Protein AF-A0A6A7KRN2-F1 (afdb_monomer)

Mean predicted aligned error: 7.12 Å

Radius of gyration: 23.06 Å; Cα contacts (8 Å, |Δi|>4): 78; chains: 1; bounding box: 54×38×53 Å

pLDDT: mean 88.85, std 9.86, range [52.69, 97.5]

Sequence (131 aa):
MRIGALCERQHRAACAAAAEIITANKTRLAREQWAKARAIPVGDRKTWVRSMAGADYLDDVRFAIQEDQGIDFVDDDRDPDRVMRIAVKRPKNLRQKIIAAVALQCGIKEGAVSRYWKEFRRMEKDTVADL

Solvent-accessible surface area (backbone atoms only — not comparable to full-atom values): 7590 Å² total; per-residue (Å²): 111,72,68,16,53,50,48,50,49,53,50,51,52,53,53,49,54,52,41,51,55,51,48,51,67,45,39,45,47,44,49,55,48,51,52,58,60,65,70,49,54,81,88,48,44,74,60,42,59,72,34,69,73,26,49,56,46,52,52,53,43,50,52,25,45,26,58,45,69,67,57,74,88,84,81,61,93,66,79,66,76,93,73,82,85,80,87,72,74,79,66,82,64,48,69,59,53,46,29,51,52,50,13,64,75,68,76,48,58,44,71,56,44,52,47,41,34,53,54,41,56,49,50,56,50,56,60,62,72,77,109

Secondary structure (DSSP, 8-state):
-HHHHHHHHHHHHHHHHHHHHHHHHHTHHHHHHHHHHHHS-TTTHHHHTTSHHHHHHHHHHHHHHHHHHT--TTS--SPPPSS-----PPPTTHHHHHHHHHHHHHTS-HHHHHHHHHHHHHHHHHHHHT-

Structure (mmCIF, N/CA/C/O backbone):
data_AF-A0A6A7KRN2-F1
#
_entry.id   AF-A0A6A7KRN2-F1
#
loop_
_atom_site.group_PDB
_atom_site.id
_atom_site.type_symbol
_atom_site.label_atom_id
_atom_site.label_alt_id
_atom_site.label_comp_id
_atom_site.label_asym_id
_atom_site.label_entity_id
_atom_site.label_seq_id
_atom_site.pdbx_PDB_ins_code
_atom_site.Cartn_x
_atom_site.Cartn_y
_atom_site.Cartn_z
_atom_site.occupancy
_atom_site.B_iso_or_equiv
_atom_site.auth_seq_id
_atom_site.auth_comp_id
_atom_site.auth_asym_id
_atom_site.auth_atom_id
_atom_s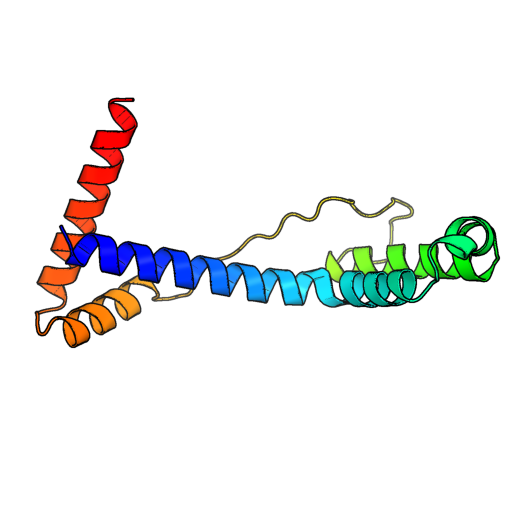ite.pdbx_PDB_model_num
ATOM 1 N N . MET A 1 1 ? -14.823 -13.555 20.396 1.00 72.88 1 MET A N 1
ATOM 2 C CA . MET A 1 1 ? -15.449 -12.205 20.385 1.00 72.88 1 MET A CA 1
ATOM 3 C C . MET A 1 1 ? -15.607 -11.672 18.959 1.00 72.88 1 MET A C 1
ATOM 5 O O . MET A 1 1 ? -14.637 -11.200 18.377 1.00 72.88 1 MET A O 1
ATOM 9 N N . ARG A 1 2 ? -16.819 -11.730 18.383 1.00 90.56 2 ARG A N 1
ATOM 10 C CA . ARG A 1 2 ? -17.071 -11.363 16.970 1.00 90.56 2 ARG A CA 1
ATOM 11 C C . ARG A 1 2 ? -16.861 -9.869 16.668 1.00 90.56 2 ARG A C 1
ATOM 13 O O . ARG A 1 2 ? -16.312 -9.538 15.625 1.00 90.56 2 ARG A O 1
ATOM 20 N N . ILE A 1 3 ? -17.236 -8.981 17.595 1.00 94.25 3 ILE A N 1
ATOM 21 C CA . ILE A 1 3 ? -17.139 -7.516 17.427 1.00 94.25 3 ILE A CA 1
ATOM 22 C C . ILE A 1 3 ? -15.682 -7.038 17.453 1.00 94.25 3 ILE A C 1
ATOM 24 O O . ILE A 1 3 ? -15.269 -6.267 16.591 1.00 94.25 3 ILE A O 1
ATOM 28 N N . GLY A 1 4 ? -14.878 -7.534 18.399 1.00 93.81 4 GLY A N 1
ATOM 29 C CA . GLY A 1 4 ? -13.454 -7.197 18.464 1.00 93.81 4 GLY A CA 1
ATOM 30 C C . GLY A 1 4 ? -12.680 -7.660 17.225 1.00 93.81 4 GLY A C 1
ATOM 31 O O . GLY A 1 4 ? -11.930 -6.875 16.650 1.00 93.81 4 GLY A O 1
ATOM 32 N N . ALA A 1 5 ? -12.952 -8.878 16.743 1.00 93.56 5 ALA A N 1
ATOM 33 C CA . ALA A 1 5 ? -12.371 -9.393 15.501 1.00 93.56 5 ALA A CA 1
ATOM 34 C C . ALA A 1 5 ? -12.779 -8.569 14.265 1.00 93.56 5 ALA A C 1
ATOM 36 O O . ALA A 1 5 ? -11.977 -8.357 13.355 1.00 93.56 5 ALA A O 1
ATOM 37 N N . LEU A 1 6 ? -14.025 -8.085 14.222 1.00 96.06 6 LEU A N 1
ATOM 38 C CA . LEU A 1 6 ? -14.508 -7.208 13.154 1.00 96.06 6 LEU A CA 1
ATOM 39 C C . LEU A 1 6 ? -13.764 -5.865 13.145 1.00 96.06 6 LEU A C 1
ATOM 41 O O . LEU A 1 6 ? -13.298 -5.441 12.087 1.00 96.06 6 LEU A O 1
ATOM 45 N N . CYS A 1 7 ? -13.590 -5.240 14.313 1.00 96.19 7 CYS A N 1
ATOM 46 C CA . CYS A 1 7 ? -12.823 -3.999 14.434 1.00 96.19 7 CYS A CA 1
ATOM 47 C C . CYS A 1 7 ? -11.369 -4.187 13.980 1.00 96.19 7 CYS A C 1
ATOM 49 O O . CYS A 1 7 ? -10.827 -3.350 13.259 1.00 96.19 7 CYS A O 1
ATOM 51 N N . GLU A 1 8 ? -10.739 -5.300 14.369 1.00 95.62 8 GLU A N 1
ATOM 52 C CA . GLU A 1 8 ? -9.352 -5.580 13.998 1.00 95.62 8 GLU A CA 1
ATOM 53 C C . GLU A 1 8 ? -9.192 -5.806 12.491 1.00 95.62 8 GLU A C 1
ATOM 55 O O . GLU A 1 8 ? -8.256 -5.284 11.885 1.00 95.62 8 GLU A O 1
ATOM 60 N N . ARG A 1 9 ? -10.146 -6.493 11.854 1.00 95.50 9 ARG A N 1
ATOM 61 C CA . ARG A 1 9 ? -10.172 -6.663 10.395 1.00 95.50 9 ARG A CA 1
ATOM 62 C C . ARG A 1 9 ? -10.249 -5.325 9.667 1.00 95.50 9 ARG A C 1
ATOM 64 O O . ARG A 1 9 ? -9.457 -5.089 8.759 1.00 95.50 9 ARG A O 1
ATOM 71 N N . GLN A 1 10 ? -11.161 -4.444 10.082 1.00 95.50 10 GLN A N 1
ATOM 72 C CA . GLN A 1 10 ? -11.284 -3.111 9.485 1.00 95.50 10 GLN A CA 1
ATOM 73 C C . GLN A 1 10 ? -10.020 -2.272 9.711 1.00 95.50 10 GLN A C 1
ATOM 75 O O . GLN A 1 10 ? -9.573 -1.570 8.807 1.00 95.50 10 GLN A O 1
ATOM 80 N N . HIS A 1 11 ? -9.395 -2.383 10.886 1.00 94.25 11 HIS A N 1
ATOM 81 C CA . HIS A 1 11 ? -8.134 -1.706 11.183 1.00 94.25 11 HIS A CA 1
ATOM 82 C C . HIS A 1 11 ? -6.993 -2.184 10.284 1.00 94.25 11 HIS A C 1
ATOM 84 O O . HIS A 1 11 ? -6.296 -1.356 9.699 1.00 94.25 11 HIS A O 1
ATOM 90 N N . ARG A 1 12 ? -6.816 -3.503 10.137 1.00 92.44 12 ARG A N 1
ATOM 91 C CA . ARG A 1 12 ? -5.793 -4.078 9.250 1.00 92.44 12 ARG A CA 1
ATOM 92 C C . ARG A 1 12 ? -6.036 -3.673 7.794 1.00 92.44 12 ARG A C 1
ATOM 94 O O . ARG A 1 12 ? -5.098 -3.222 7.147 1.00 92.44 12 ARG A O 1
ATOM 101 N N . ALA A 1 13 ? -7.281 -3.737 7.319 1.00 93.62 13 ALA A N 1
ATOM 102 C CA . ALA A 1 13 ? -7.645 -3.317 5.965 1.00 93.62 13 ALA A CA 1
ATOM 103 C C . ALA A 1 13 ? -7.342 -1.830 5.710 1.00 93.62 13 ALA A C 1
ATOM 105 O O . ALA A 1 13 ? -6.739 -1.487 4.700 1.00 93.62 13 ALA A O 1
ATOM 106 N N . ALA A 1 14 ? -7.688 -0.945 6.648 1.00 92.00 14 ALA A N 1
ATOM 107 C CA . ALA A 1 14 ? -7.405 0.482 6.513 1.00 92.00 14 ALA A CA 1
ATOM 108 C C . ALA A 1 14 ? -5.899 0.797 6.534 1.00 92.00 14 ALA A C 1
ATOM 110 O O . ALA A 1 14 ? -5.440 1.666 5.795 1.00 92.00 14 ALA A O 1
ATOM 111 N N . CYS A 1 15 ? -5.119 0.093 7.361 1.00 90.50 15 CYS A N 1
ATOM 112 C CA . CYS A 1 15 ? -3.661 0.211 7.357 1.00 90.50 15 CYS A CA 1
ATOM 113 C C . CYS A 1 15 ? -3.049 -0.291 6.042 1.00 90.50 15 CYS A C 1
ATOM 115 O O . CYS A 1 15 ? -2.155 0.367 5.517 1.00 90.50 15 CYS A O 1
ATOM 117 N N . ALA A 1 16 ? -3.538 -1.413 5.506 1.00 90.94 16 ALA A N 1
ATOM 118 C CA . ALA A 1 16 ? -3.093 -1.950 4.222 1.00 90.94 16 ALA A CA 1
ATOM 119 C C . ALA A 1 16 ? -3.388 -0.969 3.078 1.00 90.94 16 ALA A C 1
ATOM 121 O O . ALA A 1 16 ? -2.473 -0.590 2.357 1.00 90.94 16 ALA A O 1
ATOM 122 N N . ALA A 1 17 ? -4.615 -0.448 2.997 1.00 91.56 17 ALA A N 1
ATOM 123 C CA . ALA A 1 17 ? -4.988 0.548 1.993 1.00 91.56 17 ALA A CA 1
ATOM 124 C C . ALA A 1 17 ? -4.134 1.827 2.091 1.00 91.56 17 ALA A C 1
ATOM 126 O O . ALA A 1 17 ? -3.680 2.365 1.084 1.00 91.56 17 ALA A O 1
ATOM 127 N N . ALA A 1 18 ? -3.856 2.308 3.309 1.00 90.06 18 ALA A N 1
ATOM 128 C CA . ALA A 1 18 ? -2.968 3.454 3.503 1.00 90.06 18 ALA A CA 1
ATOM 129 C C . ALA A 1 18 ? -1.530 3.158 3.035 1.00 90.06 18 ALA A C 1
ATOM 131 O O . ALA A 1 18 ? -0.897 4.014 2.416 1.00 90.06 18 ALA A O 1
ATOM 132 N N . ALA A 1 19 ? -1.023 1.953 3.307 1.00 89.75 19 ALA A N 1
ATOM 133 C CA . ALA A 1 19 ? 0.291 1.518 2.847 1.00 89.75 19 ALA A CA 1
ATOM 134 C C . ALA A 1 19 ? 0.359 1.395 1.320 1.00 89.75 19 ALA A C 1
ATOM 136 O O . ALA A 1 19 ? 1.349 1.824 0.729 1.00 89.75 19 ALA A O 1
ATOM 137 N N . GLU A 1 20 ? -0.689 0.879 0.678 1.00 91.19 20 GLU A N 1
ATOM 138 C CA . GLU A 1 20 ? -0.785 0.773 -0.780 1.00 91.19 20 GLU A CA 1
ATOM 139 C C . GLU A 1 20 ? -0.748 2.145 -1.450 1.00 91.19 20 GLU A C 1
ATOM 141 O O . GLU A 1 20 ? 0.034 2.342 -2.378 1.00 91.19 20 GLU A O 1
ATOM 146 N N . ILE A 1 21 ? -1.523 3.112 -0.946 1.00 90.00 21 ILE A N 1
ATOM 147 C CA . ILE A 1 21 ? -1.552 4.482 -1.481 1.00 90.00 21 ILE A CA 1
ATOM 148 C C . ILE A 1 21 ? -0.174 5.140 -1.361 1.00 90.00 21 ILE A C 1
ATOM 150 O O . ILE A 1 21 ? 0.340 5.692 -2.332 1.00 90.00 21 ILE A O 1
ATOM 154 N N . ILE A 1 22 ? 0.450 5.070 -0.180 1.00 89.38 22 ILE A N 1
ATOM 155 C CA . ILE A 1 22 ? 1.771 5.678 0.030 1.00 89.38 22 ILE A CA 1
ATOM 156 C C . ILE A 1 22 ? 2.814 4.987 -0.848 1.00 89.38 22 ILE A C 1
ATOM 158 O O . ILE A 1 22 ? 3.606 5.672 -1.487 1.00 89.38 22 ILE A O 1
ATOM 162 N N . THR A 1 23 ? 2.791 3.655 -0.921 1.00 89.56 23 THR A N 1
ATOM 163 C CA . THR A 1 23 ? 3.692 2.893 -1.792 1.00 89.56 23 THR A CA 1
ATOM 164 C C . THR A 1 23 ? 3.511 3.283 -3.247 1.00 89.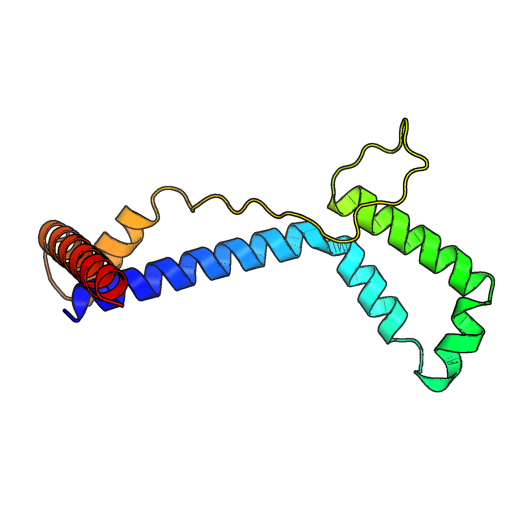56 23 THR A C 1
ATOM 166 O O . THR A 1 23 ? 4.500 3.509 -3.934 1.00 89.56 23 THR A O 1
ATOM 169 N N . ALA A 1 24 ? 2.271 3.410 -3.719 1.00 89.25 24 ALA A N 1
ATOM 170 C CA . ALA A 1 24 ? 1.992 3.809 -5.090 1.00 89.25 24 ALA A CA 1
ATOM 171 C C . ALA A 1 24 ? 2.538 5.203 -5.407 1.00 89.25 24 ALA A C 1
ATOM 173 O O . ALA A 1 24 ? 3.174 5.377 -6.441 1.00 89.25 24 ALA A O 1
ATOM 174 N N . ASN A 1 25 ? 2.362 6.158 -4.493 1.00 88.25 25 ASN A N 1
ATOM 175 C CA . ASN A 1 25 ? 2.873 7.515 -4.666 1.00 88.25 25 ASN A CA 1
ATOM 176 C C . ASN A 1 25 ? 4.402 7.579 -4.605 1.00 88.25 25 ASN A C 1
ATOM 178 O O . ASN A 1 25 ? 5.005 8.350 -5.339 1.00 88.25 25 ASN A O 1
ATOM 182 N N . LYS A 1 26 ? 5.021 6.781 -3.729 1.00 88.62 26 LYS A N 1
ATOM 183 C CA . LYS A 1 26 ? 6.474 6.751 -3.518 1.00 88.62 26 LYS A CA 1
ATOM 184 C C . LYS A 1 26 ? 7.241 5.910 -4.534 1.00 88.62 26 LYS A C 1
ATOM 186 O O . LYS A 1 26 ? 8.454 5.930 -4.499 1.00 88.62 26 LYS A O 1
ATOM 191 N N . THR A 1 27 ? 6.560 5.137 -5.373 1.00 90.50 27 THR A N 1
ATOM 192 C CA . THR A 1 27 ? 7.193 4.286 -6.400 1.00 90.50 27 THR A CA 1
ATOM 193 C C . THR A 1 27 ? 6.693 4.625 -7.800 1.00 90.50 27 THR A C 1
ATOM 195 O O . THR A 1 27 ? 6.713 3.773 -8.690 1.00 90.50 27 THR A O 1
ATOM 198 N N . ARG A 1 28 ? 6.131 5.825 -7.988 1.00 93.00 28 ARG A N 1
ATOM 199 C CA . ARG A 1 28 ? 5.412 6.177 -9.215 1.00 93.00 28 ARG A CA 1
ATOM 200 C C . ARG A 1 28 ? 6.356 6.127 -10.413 1.00 93.00 28 ARG A C 1
ATOM 202 O O . ARG A 1 28 ? 6.045 5.452 -11.394 1.00 93.00 28 ARG A O 1
ATOM 209 N N . LEU A 1 29 ? 7.507 6.782 -10.312 1.00 91.44 29 LEU A N 1
ATOM 210 C CA . LEU A 1 29 ? 8.455 6.899 -11.417 1.00 91.44 29 LEU A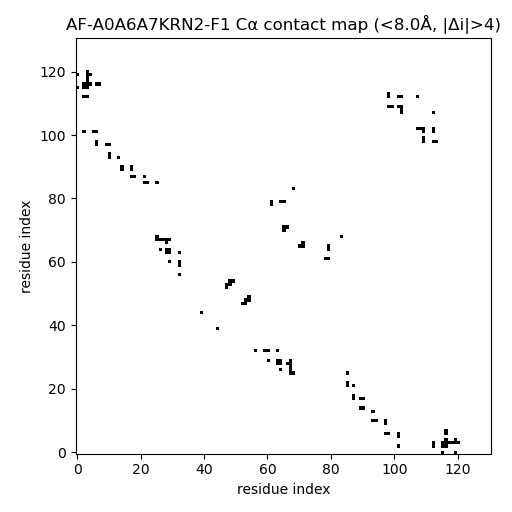 CA 1
ATOM 211 C C . LEU A 1 29 ? 9.154 5.568 -11.682 1.00 91.44 29 LEU A C 1
ATOM 213 O O . LEU A 1 29 ? 9.232 5.121 -12.828 1.00 91.44 29 LEU A O 1
ATOM 217 N N . ALA A 1 30 ? 9.567 4.864 -10.627 1.00 89.69 30 ALA A N 1
ATOM 218 C CA . ALA A 1 30 ? 10.142 3.530 -10.761 1.00 89.69 30 ALA A CA 1
ATOM 219 C C . ALA A 1 30 ? 9.168 2.546 -11.444 1.00 89.69 30 ALA A C 1
ATOM 221 O O . ALA A 1 30 ? 9.583 1.712 -12.255 1.00 89.69 30 ALA A O 1
ATOM 222 N N . ARG A 1 31 ? 7.858 2.652 -11.172 1.00 91.62 31 ARG A N 1
ATOM 223 C CA . ARG A 1 31 ? 6.819 1.845 -11.840 1.00 91.62 31 ARG A CA 1
ATOM 224 C C . ARG A 1 31 ? 6.654 2.195 -13.315 1.00 91.62 31 ARG A C 1
ATOM 226 O O . ARG A 1 31 ? 6.449 1.285 -14.119 1.00 91.62 31 ARG A O 1
ATOM 233 N N . GLU A 1 32 ? 6.744 3.472 -13.672 1.00 93.50 32 GLU A N 1
ATOM 234 C CA . GLU A 1 32 ? 6.709 3.914 -15.070 1.00 93.50 32 GLU A CA 1
ATOM 235 C C . GLU A 1 32 ? 7.892 3.329 -15.853 1.00 93.50 32 GLU A C 1
ATOM 237 O O . GLU A 1 32 ? 7.691 2.741 -16.919 1.00 93.50 32 GLU A O 1
ATOM 242 N N . GLN A 1 33 ? 9.106 3.383 -15.295 1.00 93.81 33 GLN A N 1
ATOM 243 C CA . GLN A 1 33 ? 10.282 2.784 -15.937 1.00 93.81 33 GLN A CA 1
ATOM 244 C C . GLN A 1 33 ? 10.157 1.259 -16.043 1.00 93.81 33 GLN A C 1
ATOM 246 O O . GLN A 1 33 ? 10.362 0.685 -17.114 1.00 93.81 33 GLN A O 1
ATOM 251 N N . TRP A 1 34 ? 9.692 0.596 -14.980 1.00 92.00 34 TRP A N 1
ATOM 252 C CA . TRP A 1 34 ? 9.415 -0.841 -15.008 1.00 92.00 34 TRP A CA 1
ATOM 253 C C . TRP A 1 34 ? 8.452 -1.245 -16.135 1.00 92.00 34 TRP A C 1
ATOM 255 O O . TRP A 1 34 ? 8.670 -2.259 -16.805 1.00 92.00 34 TRP A O 1
ATOM 265 N N . ALA A 1 35 ? 7.401 -0.457 -16.375 1.00 94.25 35 ALA A N 1
ATOM 266 C CA . ALA A 1 35 ? 6.466 -0.709 -17.467 1.00 94.25 35 ALA A CA 1
ATOM 267 C C . ALA A 1 35 ? 7.149 -0.616 -18.843 1.00 94.25 35 ALA A C 1
ATOM 269 O O . ALA A 1 35 ? 6.933 -1.500 -19.678 1.00 94.25 35 ALA A O 1
ATOM 270 N N . LYS A 1 36 ? 8.025 0.378 -19.056 1.00 91.62 36 LYS A N 1
ATOM 271 C CA . LYS A 1 36 ? 8.809 0.516 -20.299 1.00 91.62 36 LYS A CA 1
ATOM 272 C C . LYS A 1 36 ? 9.715 -0.694 -20.535 1.00 91.62 36 LYS A C 1
ATOM 274 O O . LYS A 1 36 ? 9.665 -1.289 -21.608 1.00 91.62 36 LYS A O 1
ATOM 279 N N . ALA A 1 37 ? 10.468 -1.135 -19.524 1.00 91.44 37 ALA A N 1
ATOM 280 C CA . ALA A 1 37 ? 11.312 -2.328 -19.656 1.00 91.44 37 ALA A CA 1
ATOM 281 C C . ALA A 1 37 ? 10.505 -3.603 -19.945 1.00 91.44 37 ALA A C 1
ATOM 283 O O . ALA A 1 37 ? 10.960 -4.482 -20.680 1.00 91.44 37 ALA A O 1
ATOM 284 N N . ARG A 1 38 ? 9.290 -3.726 -19.391 1.00 93.94 38 ARG A N 1
ATOM 285 C CA . ARG A 1 38 ? 8.421 -4.883 -19.658 1.00 93.94 38 ARG A CA 1
ATOM 286 C C . ARG A 1 38 ? 7.842 -4.909 -21.067 1.00 93.94 38 ARG A C 1
ATOM 288 O O . ARG A 1 38 ? 7.496 -6.003 -21.512 1.00 93.94 38 ARG A O 1
ATOM 295 N N . ALA A 1 39 ? 7.763 -3.769 -21.750 1.00 93.94 39 ALA A N 1
ATOM 296 C CA . ALA A 1 39 ? 7.359 -3.710 -23.152 1.00 93.94 39 ALA A CA 1
ATOM 297 C C . ALA A 1 39 ? 8.411 -4.328 -24.091 1.00 93.94 39 ALA A C 1
ATOM 299 O O . ALA A 1 39 ? 8.065 -4.757 -25.189 1.00 93.94 39 ALA A O 1
ATOM 300 N N . ILE A 1 40 ? 9.674 -4.437 -23.653 1.00 93.62 40 ILE A N 1
ATOM 301 C CA . ILE A 1 40 ? 10.735 -5.083 -24.430 1.00 93.62 40 ILE A CA 1
ATOM 302 C C . ILE A 1 40 ? 10.531 -6.610 -24.432 1.00 93.62 40 ILE A C 1
ATOM 304 O O . ILE A 1 40 ? 10.511 -7.229 -23.348 1.00 93.62 40 ILE A O 1
ATOM 308 N N . PRO A 1 41 ? 10.424 -7.244 -25.620 1.00 95.44 41 PRO A N 1
ATOM 309 C CA . PRO A 1 41 ? 10.308 -8.691 -25.741 1.00 95.44 41 PRO A CA 1
ATOM 310 C C . PRO A 1 41 ? 11.460 -9.405 -25.041 1.00 95.44 41 PRO A C 1
ATOM 312 O O . PRO A 1 41 ? 12.614 -8.990 -25.120 1.00 95.44 41 PRO A O 1
ATOM 315 N N . VAL A 1 42 ? 11.158 -10.508 -24.353 1.00 94.00 42 VAL A N 1
ATOM 316 C CA . VAL A 1 42 ? 12.140 -11.226 -23.522 1.00 94.00 42 VAL A CA 1
ATOM 317 C C . VAL A 1 42 ? 13.391 -11.629 -24.313 1.00 94.00 42 VAL A C 1
ATOM 319 O O . VAL A 1 42 ? 14.491 -11.518 -23.774 1.00 94.00 42 VAL A O 1
ATOM 322 N N . GLY A 1 43 ? 13.236 -12.034 -25.581 1.00 95.44 43 GLY A N 1
ATOM 323 C CA . GLY A 1 43 ? 14.347 -12.424 -26.458 1.00 95.44 43 GLY A CA 1
ATOM 324 C C . GLY A 1 43 ? 15.325 -11.289 -26.775 1.00 95.44 43 GLY A C 1
ATOM 325 O O . GLY A 1 43 ? 16.520 -11.537 -26.923 1.00 95.44 43 GLY A O 1
ATOM 326 N N . ASP A 1 44 ? 14.850 -10.043 -26.770 1.00 94.88 44 ASP A N 1
ATOM 327 C CA . ASP A 1 44 ? 15.630 -8.881 -27.206 1.00 94.88 44 ASP A CA 1
ATOM 328 C C . ASP A 1 44 ? 16.325 -8.163 -26.045 1.00 94.88 44 ASP A C 1
ATOM 330 O O . ASP A 1 44 ? 17.281 -7.412 -26.248 1.00 94.88 44 ASP A O 1
ATOM 334 N N . ARG A 1 45 ? 15.898 -8.422 -24.800 1.00 93.31 45 ARG A N 1
ATOM 335 C CA . ARG A 1 45 ? 16.378 -7.711 -23.598 1.00 93.31 45 ARG A CA 1
ATOM 336 C C . ARG A 1 45 ? 17.896 -7.721 -23.446 1.00 93.31 45 ARG A C 1
ATOM 338 O O . ARG A 1 45 ? 18.471 -6.714 -23.044 1.00 93.31 45 ARG A O 1
ATOM 345 N N . LYS A 1 46 ? 18.555 -8.840 -23.766 1.00 94.31 46 LYS A N 1
ATOM 346 C CA . LYS A 1 46 ? 20.016 -8.981 -23.626 1.00 94.31 46 LYS A CA 1
ATOM 347 C C . LYS A 1 46 ? 20.784 -8.100 -24.613 1.00 94.31 46 LYS A C 1
ATOM 349 O O . LYS A 1 46 ? 21.860 -7.612 -24.278 1.00 94.31 46 LYS A O 1
ATOM 354 N N . THR A 1 47 ? 20.251 -7.919 -25.815 1.00 95.56 47 THR A N 1
ATOM 355 C CA . THR A 1 47 ? 20.847 -7.046 -26.831 1.00 95.56 47 THR A CA 1
ATOM 356 C C . THR A 1 47 ? 20.519 -5.593 -26.519 1.00 95.56 47 THR A C 1
ATOM 358 O O . THR A 1 47 ? 21.406 -4.746 -26.527 1.00 95.56 47 THR A O 1
ATOM 361 N N . TRP A 1 48 ? 19.268 -5.321 -26.146 1.00 94.69 48 TRP A N 1
ATOM 362 C CA . TRP A 1 48 ? 18.801 -3.987 -25.790 1.00 94.69 48 TRP A CA 1
ATOM 363 C C . TRP A 1 48 ? 19.564 -3.384 -24.605 1.00 94.69 48 TRP A C 1
ATOM 365 O O . TRP A 1 48 ? 20.043 -2.261 -24.720 1.00 94.69 48 TRP A O 1
ATOM 375 N N . VAL A 1 49 ? 19.790 -4.133 -23.517 1.00 93.19 49 VAL A N 1
ATOM 376 C CA . VAL A 1 49 ? 20.524 -3.625 -22.336 1.00 93.19 49 VAL A CA 1
ATOM 377 C C . VAL A 1 49 ? 21.985 -3.256 -22.636 1.00 93.19 49 VAL A C 1
ATOM 379 O O . VAL A 1 49 ? 22.609 -2.535 -21.871 1.00 93.19 49 VAL A O 1
ATOM 382 N N . ARG A 1 50 ? 22.547 -3.758 -23.744 1.00 94.88 50 ARG A N 1
ATOM 383 C CA . ARG A 1 50 ? 23.911 -3.442 -24.205 1.00 94.88 50 ARG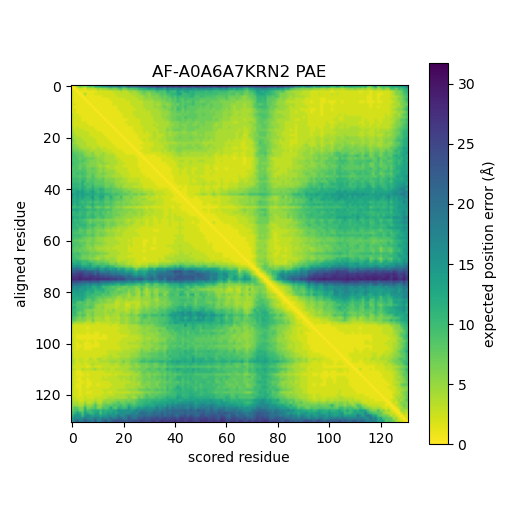 A CA 1
ATOM 384 C C . ARG A 1 50 ? 23.944 -2.339 -25.265 1.00 94.88 50 ARG A C 1
ATOM 386 O O . ARG A 1 50 ? 25.022 -1.980 -25.726 1.00 94.88 50 ARG A O 1
ATOM 393 N N . SER A 1 51 ? 22.782 -1.860 -25.697 1.00 95.56 51 SER A N 1
ATOM 394 C CA . SER A 1 51 ? 22.659 -0.763 -26.654 1.00 95.56 51 SER A CA 1
ATOM 395 C C . SER A 1 51 ? 22.718 0.588 -25.941 1.00 95.56 51 SER A C 1
ATOM 397 O O . SER A 1 51 ? 22.494 0.655 -24.734 1.00 95.56 51 SER A O 1
ATOM 399 N N . MET A 1 52 ? 22.945 1.670 -26.693 1.00 94.81 52 MET A N 1
ATOM 400 C CA . MET A 1 52 ? 22.854 3.034 -26.150 1.00 94.81 52 MET A CA 1
ATOM 401 C C . MET A 1 52 ? 21.488 3.297 -25.507 1.00 94.81 52 MET A C 1
ATOM 403 O O . MET A 1 52 ? 21.432 3.739 -24.372 1.00 94.81 52 MET A O 1
ATOM 407 N N . ALA A 1 53 ? 20.397 2.880 -26.159 1.00 92.06 53 ALA A N 1
ATOM 408 C CA . ALA A 1 53 ? 19.048 3.015 -25.606 1.00 92.06 53 ALA A CA 1
ATOM 409 C C . ALA A 1 53 ? 18.855 2.256 -24.278 1.00 92.06 53 ALA A C 1
ATOM 411 O O . ALA A 1 53 ? 18.030 2.639 -23.454 1.00 92.06 53 ALA A O 1
ATOM 412 N N . GLY A 1 54 ? 19.593 1.160 -24.074 1.00 92.94 54 GLY A N 1
ATOM 413 C CA . GLY A 1 54 ? 19.614 0.441 -22.804 1.00 92.94 54 GLY A CA 1
ATOM 414 C C . GLY A 1 54 ? 20.387 1.191 -21.721 1.00 92.94 54 GLY A C 1
ATOM 415 O O . GLY A 1 54 ? 19.947 1.193 -20.577 1.00 92.94 54 GLY A O 1
ATOM 416 N N . ALA A 1 55 ? 21.501 1.834 -22.078 1.00 92.75 55 ALA A N 1
ATOM 417 C CA . ALA A 1 55 ? 22.273 2.675 -21.164 1.00 92.75 55 ALA A CA 1
ATOM 418 C C . ALA A 1 55 ? 21.462 3.905 -20.725 1.00 92.75 55 ALA A C 1
ATOM 420 O O . ALA A 1 55 ? 21.274 4.094 -19.527 1.00 92.75 55 ALA A O 1
ATOM 421 N N . ASP A 1 56 ? 20.868 4.630 -21.679 1.00 93.00 56 ASP A N 1
ATOM 422 C CA . ASP A 1 56 ? 20.003 5.788 -21.409 1.00 93.00 56 ASP A CA 1
ATOM 423 C C . ASP A 1 56 ? 18.831 5.405 -20.487 1.00 93.00 56 ASP A C 1
ATOM 425 O O . ASP A 1 56 ? 18.497 6.110 -19.538 1.00 93.00 56 ASP A O 1
ATOM 429 N N . TYR A 1 57 ? 18.228 4.230 -20.710 1.00 93.44 57 TYR A N 1
ATOM 430 C CA . TYR A 1 57 ? 17.165 3.723 -19.844 1.00 93.44 57 TYR A CA 1
ATOM 431 C C . TYR A 1 57 ? 17.643 3.425 -18.412 1.00 93.44 57 TYR A C 1
ATOM 433 O O . TYR A 1 57 ? 16.888 3.614 -17.458 1.00 93.44 57 TYR A O 1
ATOM 441 N N . LEU A 1 58 ? 18.860 2.907 -18.232 1.00 91.50 58 LEU A N 1
ATOM 442 C CA . LEU A 1 58 ? 19.390 2.636 -16.893 1.00 91.50 58 LEU A CA 1
ATOM 443 C C . LEU A 1 58 ? 19.640 3.937 -16.122 1.00 91.50 58 LEU A C 1
ATOM 445 O O . LEU A 1 58 ? 19.359 3.974 -14.921 1.00 91.50 58 LEU A O 1
ATOM 449 N N . ASP A 1 59 ? 20.069 4.994 -16.810 1.00 90.69 59 ASP A N 1
ATOM 450 C CA . ASP A 1 59 ? 20.177 6.335 -16.231 1.00 90.69 59 ASP A CA 1
ATOM 451 C C . ASP A 1 59 ? 18.793 6.877 -15.847 1.00 90.69 59 ASP A C 1
ATOM 453 O O . ASP A 1 59 ? 18.585 7.277 -14.700 1.00 90.69 59 ASP A O 1
ATOM 457 N N . ASP A 1 60 ? 17.798 6.769 -16.734 1.00 92.06 60 ASP A N 1
ATOM 458 C CA . ASP A 1 60 ? 16.398 7.115 -16.441 1.00 92.06 60 ASP A CA 1
ATOM 459 C C . ASP A 1 60 ? 15.847 6.373 -15.209 1.00 92.06 60 ASP A C 1
ATOM 461 O O . ASP A 1 60 ? 15.105 6.941 -14.401 1.00 92.06 60 ASP A O 1
ATOM 465 N N . VAL A 1 61 ? 16.183 5.088 -15.053 1.00 91.31 61 VAL A N 1
ATOM 466 C CA . VAL A 1 61 ? 15.815 4.294 -13.871 1.00 91.31 61 VAL A CA 1
ATOM 467 C C . VAL A 1 61 ? 16.491 4.842 -12.622 1.00 91.31 61 VAL A C 1
ATOM 469 O O . VAL A 1 61 ? 15.834 4.957 -11.586 1.00 91.31 61 VAL A O 1
ATOM 472 N N . ARG A 1 62 ? 17.780 5.178 -12.699 1.00 89.12 62 ARG A N 1
ATOM 473 C CA . ARG A 1 62 ? 18.521 5.750 -11.573 1.00 89.12 62 ARG A CA 1
ATOM 474 C C . ARG A 1 62 ? 17.888 7.068 -11.122 1.00 89.12 62 ARG A C 1
ATOM 476 O O . ARG A 1 62 ? 17.568 7.191 -9.938 1.00 89.12 62 ARG A O 1
ATOM 483 N N . PHE A 1 63 ? 17.616 7.978 -12.057 1.00 89.19 63 PHE A N 1
ATOM 484 C CA . PHE A 1 63 ? 16.941 9.250 -11.782 1.00 89.19 63 PHE A CA 1
ATOM 485 C C . PHE A 1 63 ? 15.553 9.043 -11.174 1.00 89.19 63 PHE A C 1
ATOM 487 O O . PHE A 1 63 ? 15.231 9.643 -10.150 1.00 89.19 63 PHE A O 1
ATOM 494 N N . ALA A 1 64 ? 14.755 8.136 -11.743 1.00 90.94 64 ALA A N 1
ATOM 495 C CA . ALA A 1 64 ? 13.424 7.821 -11.233 1.00 90.94 64 ALA A CA 1
ATOM 496 C C . ALA A 1 64 ? 13.454 7.326 -9.779 1.00 90.94 64 ALA A C 1
ATOM 498 O O . ALA A 1 64 ? 12.617 7.733 -8.974 1.00 90.94 64 ALA A O 1
ATOM 499 N N . ILE A 1 65 ? 14.412 6.459 -9.431 1.00 89.62 65 ILE A N 1
ATOM 500 C CA . ILE A 1 65 ? 14.551 5.944 -8.064 1.00 89.62 65 ILE A CA 1
ATOM 501 C C . ILE A 1 65 ? 15.011 7.057 -7.110 1.00 89.62 65 ILE A C 1
ATOM 503 O O . ILE A 1 65 ? 14.482 7.147 -6.002 1.00 89.62 65 ILE A O 1
ATOM 507 N N . GLN A 1 66 ? 15.962 7.904 -7.516 1.00 88.50 66 GLN A N 1
ATOM 508 C CA . GLN A 1 66 ? 16.417 9.043 -6.706 1.00 88.50 66 GLN A CA 1
ATOM 509 C C . GLN A 1 66 ? 15.275 10.028 -6.425 1.00 88.50 66 GLN A C 1
ATOM 511 O O . GLN A 1 66 ? 15.073 10.423 -5.274 1.0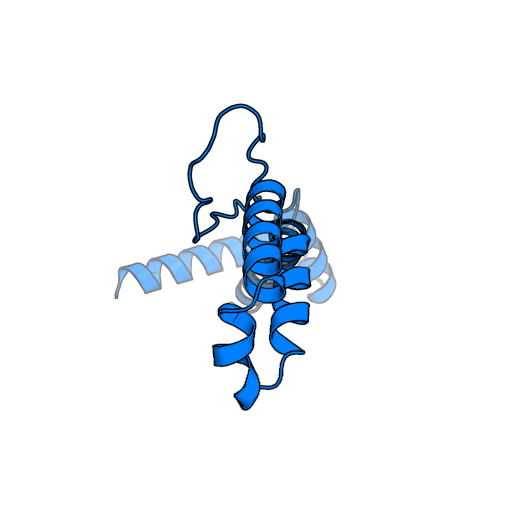0 88.50 66 GLN A O 1
ATOM 516 N N . GLU A 1 67 ? 14.481 10.358 -7.446 1.00 89.00 67 GLU A N 1
ATOM 517 C CA . GLU A 1 67 ? 13.332 11.257 -7.319 1.00 89.00 67 GLU A CA 1
ATOM 518 C C . GLU A 1 67 ? 12.234 10.655 -6.424 1.00 89.00 67 GLU A C 1
ATOM 520 O O . GLU A 1 67 ? 11.749 11.316 -5.502 1.00 89.00 67 GLU A O 1
ATOM 525 N N . ASP A 1 68 ? 11.897 9.374 -6.610 1.00 89.62 68 ASP A N 1
ATOM 526 C CA . ASP A 1 68 ? 10.944 8.648 -5.755 1.00 89.62 68 ASP A CA 1
ATOM 527 C C . ASP A 1 68 ? 11.399 8.623 -4.270 1.00 89.62 68 ASP A C 1
ATOM 529 O O . ASP A 1 68 ? 10.575 8.701 -3.342 1.00 89.62 68 ASP A O 1
ATOM 533 N N . GLN A 1 69 ? 12.716 8.574 -4.030 1.00 87.00 69 GLN A N 1
ATOM 534 C CA . GLN A 1 69 ? 13.327 8.624 -2.695 1.00 87.00 69 GLN A CA 1
ATOM 535 C C . GLN A 1 69 ? 13.487 10.045 -2.134 1.00 87.00 69 GLN A C 1
ATOM 537 O O . GLN A 1 69 ? 13.639 10.192 -0.919 1.00 87.00 69 GLN A O 1
ATOM 542 N N . GLY A 1 70 ? 13.377 11.083 -2.967 1.00 84.69 70 GLY A N 1
ATOM 543 C CA . GLY A 1 70 ? 13.598 12.476 -2.576 1.00 84.69 70 GLY A CA 1
ATOM 544 C C . GLY A 1 70 ? 15.060 12.783 -2.243 1.00 84.69 70 GLY A C 1
ATOM 545 O O . GLY A 1 70 ? 15.319 13.541 -1.310 1.00 84.69 70 GLY A O 1
ATOM 546 N N . ILE A 1 71 ? 15.998 12.146 -2.949 1.00 81.50 71 ILE A N 1
ATOM 547 C CA . ILE A 1 71 ? 17.432 12.441 -2.857 1.00 81.50 71 ILE A CA 1
ATOM 548 C C . ILE A 1 71 ? 17.708 13.660 -3.747 1.00 81.50 71 ILE A C 1
ATOM 550 O O . ILE A 1 71 ? 17.443 13.609 -4.946 1.00 81.50 71 ILE A O 1
ATOM 554 N N . ASP A 1 72 ? 18.220 14.750 -3.169 1.00 69.19 72 ASP A N 1
ATOM 555 C CA . ASP A 1 72 ? 18.598 15.940 -3.937 1.00 69.19 72 ASP A CA 1
ATOM 556 C C . ASP A 1 72 ? 19.841 15.659 -4.794 1.00 69.19 72 ASP A C 1
ATOM 558 O O . ASP A 1 72 ? 20.861 15.176 -4.303 1.00 69.19 72 ASP A O 1
ATOM 562 N N . PHE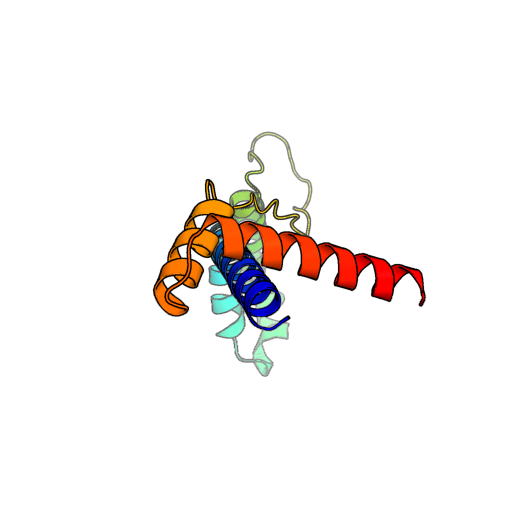 A 1 73 ? 19.769 16.028 -6.075 1.00 64.81 73 PHE A N 1
ATOM 563 C CA . PHE A 1 73 ? 20.784 15.786 -7.114 1.00 64.81 73 PHE A CA 1
ATOM 564 C C . PHE A 1 73 ? 22.125 16.516 -6.912 1.00 64.81 73 PHE A C 1
ATOM 566 O O . PHE A 1 73 ? 22.971 16.501 -7.801 1.00 64.81 73 PHE A O 1
ATOM 573 N N . VAL A 1 74 ? 22.309 17.219 -5.793 1.00 57.03 74 VAL A N 1
ATOM 574 C CA . VAL A 1 74 ? 23.363 18.233 -5.651 1.00 57.03 74 VAL A CA 1
ATOM 575 C C . VAL A 1 74 ? 24.717 17.636 -5.266 1.00 57.03 74 VAL A C 1
ATOM 577 O O . VAL A 1 74 ? 25.727 18.284 -5.511 1.00 57.03 74 VAL A O 1
ATOM 580 N N . ASP A 1 75 ? 24.776 16.426 -4.700 1.00 53.19 75 ASP A N 1
ATOM 581 C CA . ASP A 1 75 ? 26.032 15.971 -4.082 1.00 53.19 75 ASP A CA 1
ATOM 582 C C . ASP A 1 75 ? 26.248 14.453 -4.069 1.00 53.19 75 ASP A C 1
ATOM 584 O O . ASP A 1 75 ? 26.942 13.934 -3.194 1.00 53.19 75 ASP A O 1
ATOM 588 N N . ASP A 1 76 ? 25.622 13.702 -4.986 1.00 55.31 76 ASP A N 1
ATOM 589 C CA . ASP A 1 76 ? 25.661 12.249 -4.855 1.00 55.31 76 ASP A CA 1
ATOM 590 C C . ASP A 1 76 ? 25.758 11.438 -6.150 1.00 55.31 76 ASP A C 1
ATOM 592 O O . ASP A 1 76 ? 24.769 10.975 -6.721 1.00 55.31 76 ASP A O 1
ATOM 596 N N . ASP A 1 77 ? 27.001 11.163 -6.552 1.00 65.19 77 ASP A N 1
ATOM 597 C CA . ASP A 1 77 ? 27.334 10.097 -7.501 1.00 65.19 77 ASP A CA 1
ATOM 598 C C . ASP A 1 77 ? 27.029 8.689 -6.952 1.00 65.19 77 ASP A C 1
ATOM 600 O O . ASP A 1 77 ? 27.217 7.703 -7.669 1.00 65.19 77 ASP A O 1
ATOM 604 N N . ARG A 1 78 ? 26.530 8.539 -5.713 1.00 70.38 78 ARG A N 1
ATOM 605 C CA . ARG A 1 78 ? 26.100 7.228 -5.213 1.00 70.38 78 ARG A CA 1
ATOM 606 C C . ARG A 1 78 ? 24.878 6.727 -5.980 1.00 70.38 78 ARG A C 1
ATOM 608 O O . ARG A 1 78 ? 23.974 7.468 -6.384 1.00 70.38 78 ARG A O 1
ATOM 615 N N . ASP A 1 79 ? 24.860 5.417 -6.180 1.00 77.75 79 ASP A N 1
ATOM 616 C CA . ASP A 1 79 ? 23.666 4.719 -6.628 1.00 77.75 79 ASP A CA 1
ATOM 617 C C . ASP A 1 79 ? 22.576 4.824 -5.552 1.00 77.75 79 ASP A C 1
ATOM 619 O O . ASP A 1 79 ? 22.876 4.660 -4.365 1.00 77.75 79 ASP A O 1
ATOM 623 N N . PRO A 1 80 ? 21.309 5.064 -5.935 1.00 81.25 80 PRO A N 1
ATOM 624 C CA . PRO A 1 80 ? 20.217 5.081 -4.978 1.00 81.25 80 PRO A CA 1
ATOM 625 C C . PRO A 1 80 ? 20.014 3.702 -4.342 1.00 81.25 80 PRO A C 1
ATOM 627 O O . PRO A 1 80 ? 20.255 2.657 -4.961 1.00 81.25 80 PRO A O 1
ATOM 630 N N . ASP A 1 81 ? 19.488 3.688 -3.116 1.00 82.44 81 ASP A N 1
ATOM 631 C CA . ASP A 1 81 ? 19.189 2.443 -2.415 1.00 82.44 81 ASP A CA 1
ATOM 632 C C . ASP A 1 81 ? 18.186 1.609 -3.217 1.00 82.44 81 ASP A C 1
ATOM 634 O O . ASP A 1 81 ? 17.074 2.039 -3.521 1.00 82.44 81 ASP A O 1
ATOM 638 N N . ARG A 1 82 ? 18.526 0.351 -3.510 1.00 78.88 82 ARG A N 1
ATOM 639 C CA . ARG A 1 82 ? 17.606 -0.561 -4.219 1.00 78.88 82 ARG A CA 1
ATOM 640 C C . ARG A 1 82 ? 16.423 -1.004 -3.355 1.00 78.88 82 ARG A C 1
ATOM 642 O O . ARG A 1 82 ? 15.468 -1.585 -3.866 1.00 78.88 82 ARG A O 1
ATOM 649 N N . VAL A 1 83 ? 16.493 -0.757 -2.046 1.00 81.38 83 VAL A N 1
ATOM 650 C CA . VAL A 1 83 ? 15.460 -1.107 -1.068 1.00 81.38 83 VAL A CA 1
ATOM 651 C C . VAL A 1 83 ? 14.964 0.162 -0.389 1.00 81.38 83 VAL A C 1
ATOM 653 O O . VAL A 1 83 ? 15.603 0.693 0.515 1.00 81.38 83 VAL A O 1
ATOM 656 N N . MET A 1 84 ? 13.777 0.614 -0.784 1.00 80.50 84 MET A N 1
ATOM 657 C CA . MET A 1 84 ? 13.159 1.798 -0.195 1.00 80.50 84 MET A CA 1
ATOM 658 C C . MET A 1 84 ? 12.415 1.463 1.102 1.00 80.50 84 MET A C 1
ATOM 660 O O . MET A 1 84 ? 11.586 0.550 1.155 1.00 80.50 84 MET A O 1
ATOM 664 N N . ARG A 1 85 ? 12.657 2.254 2.151 1.00 82.75 85 ARG A N 1
ATOM 665 C CA . ARG A 1 85 ? 11.913 2.172 3.415 1.00 82.75 85 ARG A CA 1
ATOM 666 C C . ARG A 1 85 ? 10.751 3.157 3.408 1.00 82.75 85 ARG A C 1
ATOM 668 O O . ARG A 1 85 ? 10.949 4.367 3.409 1.00 82.75 85 ARG A O 1
ATOM 675 N N . ILE A 1 86 ? 9.528 2.637 3.455 1.00 82.69 86 ILE A N 1
ATOM 676 C CA . ILE A 1 86 ? 8.310 3.452 3.429 1.00 82.69 86 ILE A CA 1
ATOM 677 C C . ILE A 1 86 ? 7.711 3.532 4.831 1.00 82.69 86 ILE A C 1
ATOM 679 O O . ILE A 1 86 ? 7.163 2.561 5.354 1.00 82.69 86 ILE A O 1
ATOM 683 N N . ALA A 1 87 ? 7.780 4.714 5.440 1.00 82.06 87 ALA A N 1
ATOM 684 C CA . ALA A 1 87 ? 7.135 4.974 6.721 1.00 82.06 87 ALA A CA 1
ATOM 685 C C . ALA A 1 87 ? 5.640 5.276 6.525 1.00 82.06 87 ALA A C 1
ATOM 687 O O . ALA A 1 87 ? 5.246 6.388 6.168 1.00 82.06 87 ALA A O 1
ATOM 688 N N . VAL A 1 88 ? 4.786 4.289 6.800 1.00 82.38 88 VAL A N 1
ATOM 689 C CA . VAL A 1 88 ? 3.326 4.452 6.754 1.00 82.38 88 VAL A CA 1
ATOM 690 C C . VAL A 1 88 ? 2.829 4.973 8.100 1.00 82.38 88 VAL A C 1
ATOM 692 O O . VAL A 1 88 ? 2.809 4.258 9.104 1.00 82.38 88 VAL A O 1
ATOM 695 N N . LYS A 1 89 ? 2.400 6.238 8.135 1.00 82.44 89 LYS A N 1
ATOM 696 C CA . LYS A 1 89 ? 1.735 6.797 9.318 1.00 82.44 89 LYS A CA 1
ATOM 697 C C . LYS A 1 89 ? 0.318 6.240 9.419 1.00 82.44 89 LYS A C 1
ATOM 699 O O . LYS A 1 89 ? -0.408 6.166 8.430 1.00 82.44 89 LYS A O 1
ATOM 704 N N . ARG A 1 90 ? -0.105 5.892 10.639 1.00 78.75 90 ARG A N 1
ATOM 705 C CA . ARG A 1 90 ? -1.494 5.484 10.885 1.00 78.75 90 ARG A CA 1
ATOM 706 C C . ARG A 1 90 ? -2.446 6.632 10.527 1.00 78.75 90 ARG A C 1
ATOM 708 O O . ARG A 1 90 ? -2.189 7.764 10.950 1.00 78.75 90 ARG A O 1
ATOM 715 N N . PRO A 1 91 ? -3.554 6.364 9.814 1.00 83.50 91 PRO A N 1
ATOM 716 C CA . PRO A 1 91 ? -4.535 7.396 9.508 1.00 83.50 91 PRO A CA 1
ATOM 717 C C . PRO A 1 91 ? -5.080 8.049 10.785 1.00 83.50 91 PRO A C 1
ATOM 719 O O . PRO A 1 91 ? -5.408 7.370 11.765 1.00 83.50 91 PRO A O 1
ATOM 722 N N . LYS A 1 92 ? -5.192 9.383 10.772 1.00 87.88 92 LYS A N 1
ATOM 723 C CA . LYS A 1 92 ? -5.739 10.150 11.899 1.00 87.88 92 LYS A CA 1
ATOM 724 C C . LYS A 1 92 ? -7.168 9.690 12.203 1.00 87.88 92 LYS A C 1
ATOM 726 O O . LYS A 1 92 ? -7.974 9.494 11.293 1.00 87.88 92 LYS A O 1
ATOM 731 N N . ASN A 1 93 ? -7.478 9.538 13.489 1.00 92.56 93 ASN A N 1
ATOM 732 C CA . ASN A 1 93 ? -8.801 9.159 13.998 1.00 92.56 93 ASN A CA 1
ATOM 733 C C . ASN A 1 93 ? -9.347 7.814 13.476 1.00 92.56 93 ASN A C 1
ATOM 735 O O . ASN A 1 93 ? -10.548 7.560 13.565 1.00 92.56 93 ASN A O 1
ATOM 739 N N . LEU A 1 94 ? -8.488 6.933 12.941 1.00 93.38 94 LEU A N 1
ATOM 740 C CA . LEU A 1 94 ? -8.914 5.641 12.390 1.00 93.38 94 LEU A CA 1
ATOM 741 C C . LEU A 1 94 ? -9.680 4.802 13.417 1.00 93.38 94 LEU A C 1
ATOM 743 O O . LEU A 1 94 ? -10.700 4.197 13.102 1.00 93.38 94 LEU A O 1
ATOM 747 N N . ARG A 1 95 ? -9.205 4.795 14.666 1.00 93.62 95 ARG A N 1
ATOM 748 C CA . ARG A 1 95 ? -9.836 4.040 15.750 1.00 93.62 95 ARG A CA 1
ATOM 749 C C . ARG A 1 95 ? -11.268 4.513 16.001 1.00 93.62 95 ARG A C 1
ATOM 751 O O . ARG A 1 95 ? -12.158 3.676 16.096 1.00 93.62 95 ARG A O 1
ATOM 758 N N . GLN A 1 96 ? -11.478 5.824 16.101 1.00 96.12 96 GLN A N 1
ATOM 759 C CA . GLN A 1 96 ? -12.794 6.425 16.319 1.00 96.12 96 GLN A CA 1
ATOM 760 C C . GLN A 1 96 ? -13.736 6.101 15.156 1.00 96.12 96 GLN A C 1
ATOM 762 O O . GLN A 1 96 ? -14.856 5.662 15.389 1.00 96.12 96 GLN A O 1
ATOM 767 N N . LYS A 1 97 ? -13.252 6.212 13.911 1.00 96.31 97 LYS A N 1
ATOM 768 C CA . LYS A 1 97 ? -14.029 5.865 12.710 1.00 96.31 97 LYS A CA 1
ATOM 769 C C . LYS A 1 97 ? -14.482 4.404 12.704 1.00 96.31 97 LYS A C 1
ATOM 771 O O . LYS A 1 97 ? -15.646 4.135 12.437 1.00 96.31 97 LYS A O 1
ATOM 776 N N . ILE A 1 98 ? -13.585 3.472 13.029 1.00 97.12 98 ILE A N 1
ATOM 777 C CA . ILE A 1 98 ? -13.915 2.038 13.091 1.00 97.12 98 ILE A CA 1
ATOM 778 C C . ILE A 1 98 ? -14.929 1.763 14.200 1.00 97.12 98 ILE A C 1
ATOM 780 O O . ILE A 1 98 ? -15.883 1.023 13.985 1.00 97.12 98 ILE A O 1
ATOM 784 N N . ILE A 1 99 ? -14.743 2.363 15.379 1.00 97.38 99 ILE A N 1
ATOM 785 C CA . ILE A 1 99 ? -15.669 2.191 16.504 1.00 97.38 99 ILE A CA 1
ATOM 786 C C . ILE A 1 99 ? -17.073 2.661 16.119 1.00 97.38 99 ILE A C 1
ATOM 788 O O . ILE A 1 99 ? -18.018 1.899 16.310 1.00 97.38 99 ILE A O 1
ATOM 792 N N . ALA A 1 100 ? -17.200 3.855 15.538 1.00 97.44 100 ALA A N 1
ATOM 793 C CA . ALA A 1 100 ? -18.479 4.396 15.086 1.00 97.44 100 ALA A CA 1
ATOM 794 C C . ALA A 1 100 ? -19.123 3.518 13.997 1.00 97.44 100 ALA A C 1
ATOM 796 O O . ALA A 1 100 ? -20.302 3.179 14.083 1.00 97.44 100 ALA A O 1
ATOM 797 N N . ALA A 1 101 ? -18.340 3.075 13.007 1.00 96.94 101 ALA A N 1
ATOM 798 C CA . ALA A 1 101 ? -18.833 2.224 11.923 1.00 96.94 101 ALA A CA 1
ATOM 799 C C . ALA A 1 101 ? -19.334 0.861 12.427 1.00 96.94 101 ALA A C 1
ATOM 801 O O . ALA A 1 101 ? -20.410 0.409 12.040 1.00 96.94 101 ALA A O 1
ATOM 802 N N . VAL A 1 102 ? -18.584 0.213 13.321 1.00 97.06 102 VAL A N 1
ATOM 803 C CA . VAL A 1 102 ? -18.971 -1.082 13.899 1.00 97.06 102 VAL A CA 1
ATOM 804 C C . VAL A 1 102 ? -20.140 -0.931 14.874 1.00 97.06 102 VAL A C 1
ATOM 806 O O . VAL A 1 102 ? -21.012 -1.797 14.910 1.00 97.06 102 VAL A O 1
ATOM 809 N N . ALA A 1 103 ? -20.196 0.163 15.638 1.00 97.50 103 ALA A N 1
ATOM 810 C CA . ALA A 1 103 ? -21.327 0.480 16.512 1.00 97.50 103 ALA A CA 1
ATOM 811 C C . ALA A 1 103 ? -22.628 0.574 15.712 1.00 97.50 103 ALA A C 1
ATOM 813 O O . ALA A 1 103 ? -23.607 -0.091 16.056 1.00 97.50 103 ALA A O 1
ATOM 814 N N . LEU A 1 104 ? -22.594 1.318 14.601 1.00 97.00 104 LEU A N 1
ATOM 815 C CA . LEU A 1 104 ? -23.708 1.432 13.666 1.00 97.00 104 LEU A CA 1
ATOM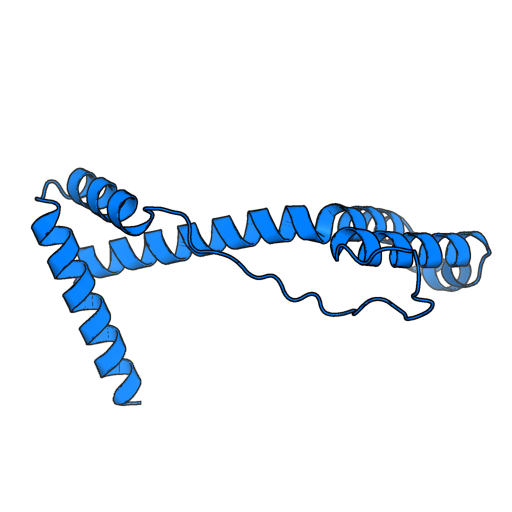 816 C C . LEU A 1 104 ? -24.067 0.074 13.046 1.00 97.00 104 LEU A C 1
ATOM 818 O O . LEU A 1 104 ? -25.229 -0.319 13.070 1.00 97.00 104 LEU A O 1
ATOM 822 N N . GLN A 1 105 ? -23.074 -0.673 12.552 1.00 96.62 105 GLN A N 1
ATOM 823 C CA . GLN A 1 105 ? -23.280 -1.979 11.914 1.00 96.62 105 GLN A CA 1
ATOM 824 C C . GLN A 1 105 ? -23.900 -3.019 12.861 1.00 96.62 105 GLN A C 1
ATOM 826 O O . GLN A 1 105 ? -24.654 -3.885 12.422 1.00 96.62 105 GLN A O 1
ATOM 831 N N . CYS A 1 106 ? -23.553 -2.973 14.147 1.00 94.94 106 CYS A N 1
ATOM 832 C CA . CYS A 1 106 ? -24.003 -3.947 15.140 1.00 94.94 106 CYS A CA 1
ATOM 833 C C . CYS A 1 106 ? -25.166 -3.451 16.013 1.00 94.94 106 CYS A C 1
ATOM 835 O O . CYS A 1 106 ? -25.622 -4.214 16.861 1.00 94.94 106 CYS A O 1
ATOM 837 N N . GLY A 1 107 ? -25.630 -2.208 15.844 1.00 95.88 107 GLY A N 1
ATOM 838 C CA . GLY A 1 107 ? -26.716 -1.636 16.646 1.00 95.88 107 GLY A CA 1
ATOM 839 C C . GLY A 1 107 ? -26.384 -1.502 18.138 1.00 95.88 107 GLY A C 1
ATOM 840 O O . GLY A 1 107 ? -27.261 -1.670 18.982 1.00 95.88 107 GLY A O 1
ATOM 841 N N . ILE A 1 108 ? -25.120 -1.237 18.487 1.00 96.00 108 ILE A N 1
ATOM 842 C CA . ILE A 1 108 ? -24.670 -1.120 19.885 1.00 96.00 108 ILE A CA 1
ATOM 843 C C . ILE A 1 108 ? -23.950 0.199 20.148 1.00 96.00 108 ILE A C 1
ATOM 845 O O . ILE A 1 108 ? -23.481 0.872 19.237 1.00 96.00 108 ILE A O 1
ATOM 849 N N . LYS A 1 109 ? -23.810 0.561 21.426 1.00 97.19 109 LYS A N 1
ATOM 850 C CA . LYS A 1 109 ? -23.095 1.778 21.833 1.00 97.19 109 LYS A CA 1
ATOM 851 C C . LYS A 1 109 ? -21.598 1.677 21.517 1.00 97.19 109 LYS A C 1
ATOM 853 O O . LYS A 1 109 ? -20.962 0.662 21.807 1.00 97.19 109 LYS A O 1
ATOM 858 N N . GLU A 1 110 ? -21.006 2.775 21.054 1.00 97.31 110 GLU A N 1
ATOM 859 C CA . GLU A 1 110 ? -19.563 2.882 20.777 1.00 97.31 110 GLU A CA 1
ATOM 860 C C . GLU A 1 110 ? -18.677 2.480 21.967 1.00 97.31 110 GLU A C 1
ATOM 862 O O . GLU A 1 110 ? -17.646 1.826 21.796 1.00 97.31 110 GLU A O 1
ATOM 867 N N . GLY A 1 111 ? -19.098 2.805 23.194 1.00 96.31 111 GLY A N 1
ATOM 868 C CA . GLY A 1 111 ? -18.390 2.399 24.412 1.00 96.31 111 GLY A CA 1
ATOM 869 C C . GLY A 1 111 ? -18.267 0.876 24.555 1.00 96.31 111 GLY A C 1
ATOM 870 O O . GLY A 1 111 ? -17.206 0.379 24.941 1.00 96.31 111 GLY A O 1
ATOM 871 N N . ALA A 1 112 ? -19.309 0.129 24.172 1.00 95.94 112 ALA A N 1
ATOM 872 C CA . ALA A 1 112 ? -19.294 -1.332 24.182 1.00 95.94 112 ALA A CA 1
ATOM 873 C C . ALA A 1 112 ? -18.356 -1.884 23.098 1.00 95.94 112 ALA A C 1
ATOM 875 O O . ALA A 1 112 ? -17.525 -2.741 23.394 1.00 95.94 112 ALA A O 1
ATOM 876 N N . VAL A 1 113 ? -18.393 -1.329 21.879 1.00 97.19 113 VAL A N 1
ATOM 877 C CA . VAL A 1 113 ? -17.449 -1.683 20.798 1.00 97.19 113 VAL A CA 1
ATOM 878 C C . VAL A 1 113 ? -16.000 -1.467 21.238 1.00 97.19 113 VAL A C 1
ATOM 880 O O . VAL A 1 113 ? -15.159 -2.354 21.086 1.00 97.19 113 VAL A O 1
ATOM 883 N N . SER A 1 114 ? -15.706 -0.307 21.833 1.00 96.50 114 SER A N 1
ATOM 884 C CA . SER A 1 114 ? -14.368 0.028 22.331 1.00 96.50 114 SER A CA 1
ATOM 885 C C . SER A 1 114 ? -13.880 -0.980 23.373 1.00 96.50 114 SER A C 1
ATOM 887 O O . SER A 1 114 ? -12.721 -1.407 23.316 1.00 96.50 114 SER A O 1
ATOM 889 N N . ARG A 1 115 ? -14.761 -1.400 24.292 1.00 96.44 115 ARG A N 1
ATOM 890 C CA . ARG A 1 115 ? -14.469 -2.432 25.293 1.00 96.44 115 ARG A CA 1
ATOM 891 C C . ARG A 1 115 ? -14.200 -3.790 24.644 1.00 96.44 115 ARG A C 1
ATOM 893 O O . ARG A 1 115 ? -13.130 -4.346 24.874 1.00 96.44 115 ARG A O 1
ATOM 900 N N . TYR A 1 116 ? -15.097 -4.281 23.788 1.00 96.19 116 TYR A N 1
ATOM 901 C CA . TYR A 1 116 ? -14.929 -5.578 23.121 1.00 96.19 116 TYR A CA 1
ATOM 902 C C . TYR A 1 116 ? -13.667 -5.638 22.263 1.00 96.19 116 TYR A C 1
ATOM 904 O O . TYR A 1 116 ? -12.998 -6.668 22.202 1.00 96.19 116 TYR A O 1
ATOM 912 N N . TRP A 1 117 ? -13.302 -4.533 21.613 1.00 96.62 117 TRP A N 1
ATOM 913 C CA . TRP A 1 117 ? -12.067 -4.478 20.841 1.00 96.62 117 TRP A CA 1
ATOM 914 C C . TRP A 1 117 ? -10.820 -4.507 21.734 1.00 96.62 117 TRP A C 1
ATOM 916 O O . TRP A 1 117 ? -9.848 -5.189 21.407 1.00 96.62 117 TRP A O 1
ATOM 926 N N . LYS A 1 118 ? -10.835 -3.811 22.880 1.00 95.44 118 LYS A N 1
ATOM 927 C CA . LYS A 1 118 ? -9.746 -3.897 23.869 1.00 95.44 118 LYS A CA 1
ATOM 928 C C . LYS A 1 118 ? -9.595 -5.319 24.416 1.00 95.44 118 LYS A C 1
ATOM 930 O O . LYS A 1 118 ? -8.478 -5.822 24.450 1.00 95.44 118 LYS A O 1
ATOM 935 N N . GLU A 1 119 ? -10.697 -5.957 24.806 1.00 94.88 119 GLU A N 1
ATOM 936 C CA . GLU A 1 119 ? -10.686 -7.324 25.341 1.00 94.88 119 GLU A CA 1
ATOM 937 C C . GLU A 1 119 ? -10.188 -8.331 24.294 1.00 94.88 119 GLU A C 1
ATOM 939 O O . GLU A 1 119 ? -9.348 -9.169 24.612 1.00 94.88 119 GLU A O 1
ATOM 944 N N . PHE A 1 120 ? -10.612 -8.199 23.033 1.00 94.88 120 PHE A N 1
ATOM 945 C CA . PHE A 1 120 ? -10.111 -9.026 21.931 1.00 94.88 120 PHE A CA 1
ATOM 946 C C . PHE A 1 120 ? -8.593 -8.903 21.742 1.00 94.88 120 PHE A C 1
ATOM 948 O O . PHE A 1 120 ? -7.906 -9.914 21.653 1.00 94.88 120 PHE A O 1
ATOM 955 N N . ARG A 1 121 ? -8.052 -7.678 21.744 1.00 93.00 121 ARG A N 1
ATOM 956 C CA . ARG A 1 121 ? -6.600 -7.461 21.623 1.00 93.00 121 ARG A CA 1
ATOM 957 C C . ARG A 1 121 ? -5.809 -7.984 22.816 1.00 93.00 121 ARG A C 1
ATOM 959 O O . ARG A 1 121 ? -4.640 -8.307 22.649 1.00 93.00 121 ARG A O 1
ATOM 966 N N . ARG A 1 122 ? -6.403 -8.006 24.012 1.00 92.75 122 ARG A N 1
ATOM 967 C CA . ARG A 1 122 ? -5.772 -8.624 25.183 1.00 92.75 122 ARG A CA 1
ATOM 968 C C . ARG A 1 122 ? -5.668 -10.133 24.977 1.00 92.75 122 ARG A C 1
ATOM 970 O O . ARG A 1 122 ? -4.570 -10.655 25.042 1.00 92.75 122 ARG A O 1
ATOM 977 N N . MET A 1 123 ? -6.770 -10.778 24.589 1.00 91.44 123 MET A N 1
ATOM 978 C CA . MET A 1 123 ? -6.772 -12.213 24.291 1.00 91.44 123 MET A CA 1
ATOM 979 C C . MET A 1 123 ? -5.763 -12.593 23.202 1.00 91.44 123 MET A C 1
ATOM 981 O O . MET A 1 123 ? -5.008 -13.531 23.405 1.00 91.44 123 MET A O 1
ATOM 985 N N . GLU A 1 124 ? -5.694 -11.855 22.083 1.00 87.38 124 GLU A N 1
ATOM 986 C CA . GLU A 1 124 ? -4.688 -12.127 21.037 1.00 87.38 124 GLU A CA 1
ATOM 987 C C . GLU A 1 124 ? -3.249 -12.040 21.571 1.00 87.38 124 GLU A C 1
ATOM 989 O O . GLU A 1 124 ? -2.402 -12.817 21.148 1.00 87.38 124 GLU A O 1
ATOM 994 N N . LYS A 1 125 ? -2.956 -11.109 22.488 1.00 86.06 125 LYS A N 1
ATOM 995 C CA . LYS A 1 125 ? -1.619 -10.998 23.088 1.00 86.06 125 LYS A CA 1
ATOM 996 C C . LYS A 1 125 ? -1.304 -12.174 24.000 1.00 86.06 125 LYS A C 1
ATOM 998 O O . LYS A 1 125 ? -0.207 -12.706 23.906 1.00 86.06 125 LYS A O 1
ATOM 1003 N N . ASP A 1 126 ? -2.258 -12.554 24.843 1.00 84.19 126 ASP A N 1
ATOM 1004 C CA . ASP A 1 126 ? -2.089 -13.655 25.790 1.00 84.19 126 ASP A CA 1
ATOM 1005 C C . ASP A 1 126 ? -1.873 -14.975 25.021 1.00 84.19 126 ASP A C 1
ATOM 1007 O O . ASP A 1 126 ? -0.939 -15.711 25.303 1.00 84.19 126 ASP A O 1
ATOM 1011 N N . THR A 1 127 ? -2.627 -15.209 23.939 1.00 78.00 127 THR A N 1
ATOM 1012 C CA . THR A 1 127 ? -2.462 -16.403 23.083 1.00 78.00 127 THR A CA 1
ATOM 1013 C C . THR A 1 127 ? -1.115 -16.465 22.353 1.00 78.00 127 THR A C 1
ATOM 1015 O O . THR A 1 127 ? -0.614 -17.553 22.099 1.00 78.00 127 THR A O 1
ATOM 1018 N N . VAL A 1 128 ? -0.531 -15.323 21.979 1.00 71.56 128 VAL A N 1
ATOM 1019 C CA . VAL A 1 128 ? 0.783 -15.279 21.307 1.00 71.56 128 VAL A CA 1
ATOM 1020 C C . VAL A 1 128 ? 1.939 -15.415 22.304 1.00 71.56 128 VAL A C 1
ATOM 1022 O O . VAL A 1 128 ? 3.025 -15.804 21.901 1.00 71.56 128 VAL A O 1
ATOM 1025 N N . ALA A 1 129 ? 1.726 -15.098 23.583 1.00 61.81 129 ALA A N 1
ATOM 1026 C CA . ALA A 1 129 ? 2.736 -15.251 24.631 1.00 61.81 129 ALA A CA 1
ATOM 1027 C C . ALA A 1 129 ? 2.879 -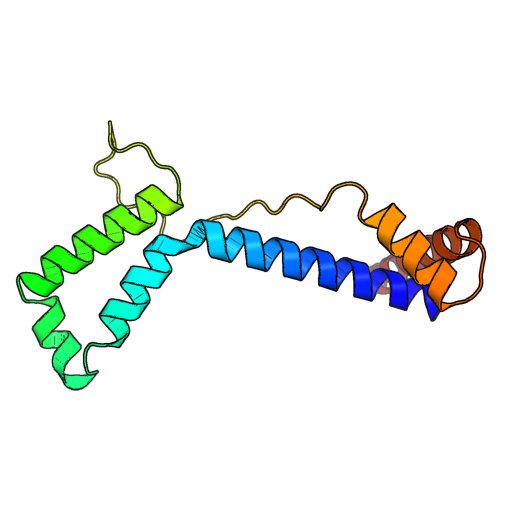16.702 25.135 1.00 61.81 129 ALA A C 1
ATOM 1029 O O . ALA A 1 129 ? 3.917 -17.040 25.696 1.00 61.81 129 ALA A O 1
ATOM 1030 N N . ASP A 1 130 ? 1.858 -17.536 24.919 1.00 55.00 130 ASP A N 1
ATOM 1031 C CA . ASP A 1 130 ? 1.826 -18.955 25.301 1.00 55.00 130 ASP A CA 1
ATOM 1032 C C . ASP A 1 130 ? 2.335 -19.908 24.188 1.00 55.00 130 ASP A C 1
ATOM 1034 O O . ASP A 1 130 ? 2.20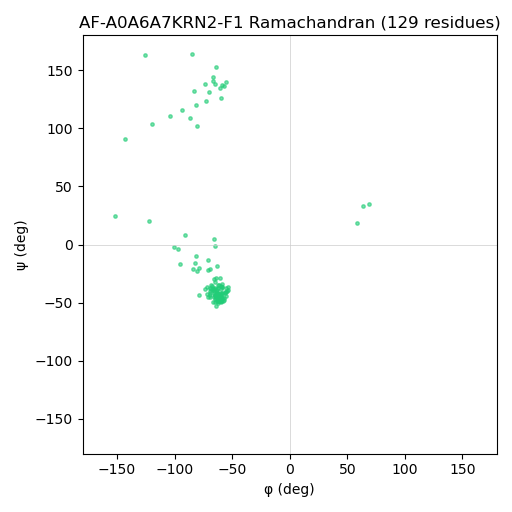8 -21.129 24.312 1.00 55.00 130 ASP A O 1
ATOM 1038 N N . LEU A 1 131 ? 2.892 -19.363 23.096 1.00 52.69 131 LEU A N 1
ATOM 1039 C CA . LEU A 1 131 ? 3.506 -20.085 21.968 1.00 52.69 131 LEU A CA 1
ATOM 1040 C C . LEU A 1 131 ? 5.009 -19.796 21.887 1.00 52.69 131 LEU A C 1
ATOM 1042 O O . LEU A 1 131 ? 5.754 -20.742 21.550 1.00 52.69 131 LEU A O 1
#

Foldseek 3Di:
DVLLVQLVVLQVVQLVVLVVVQCCQLCVQLVVLVVVLVVDPPVCNVVCCVDPNVVVSVVSNQVSNCVSQVPDPPDDPDGHDPDDDGDRDRDPCSSVVSLVVSCVVVVHDSVVSVVSNVVVVVVVVVVVVVD